Protein AF-A0A844EC48-F1 (afdb_monomer)

Solvent-accessible surface area (backbone atoms only — not comparable to full-atom values): 4072 Å² total; per-residue (Å²): 88,55,68,72,61,48,54,50,46,54,59,52,48,64,75,42,74,41,46,78,79,44,78,36,81,33,35,83,83,34,84,66,37,84,76,56,82,82,48,76,64,51,70,72,36,47,87,79,39,51,34,59,46,77,43,67,45,68,65,73,80,63,97,82,123

Nearest PDB structures (foldseek):
  7nzj-assembly3_E  TM=8.788E-01  e=1.795E-03  Bacillus subtilis subsp. subtilis str. 168
  8eg0-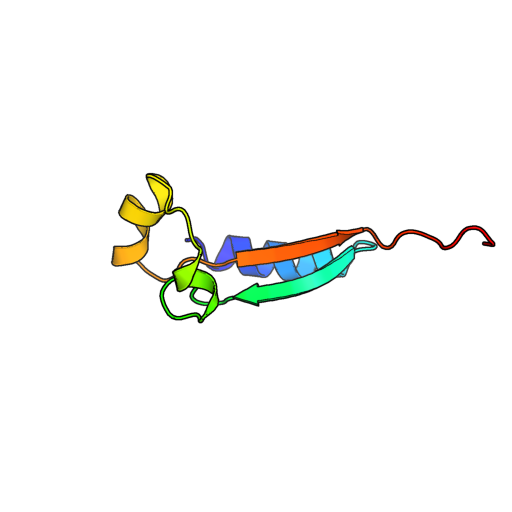assembly1_A  TM=5.955E-01  e=3.008E+00  Homo sapiens
  8cti-assembly1_A  TM=5.613E-01  e=4.203E+00  Homo sapiens
  2vdv-assembly1_E  TM=4.964E-01  e=8.771E+00  Saccharomyces cerevisiae

Foldseek 3Di:
DDPVVVVVVVVVVVPAQKDWPDKDPACCPDPCVVVDPDDPVCVVCVVVDGDIDTDMDGPDDDVPD

Organism: NCBI:txid152331

Sequence (65 aa):
DNRGLFEYTLVTMNNFPMTFEYVSLDLHQSPENESNVETEYEQKFSPKGPIYKLIAHFITEQPGD

Mean predicted aligned error: 4.57 Å

Secondary structure (DSSP, 8-state):
--HHHHHHHHHHHHTSSEEEEEEES-GGGSGGGGG----HHHHHHGGGSPPPEEEEEE----TT-

InterPro domains:
  IPR029063 S-adenosyl-L-methionine-dependent methyltransferase superfamily [G3DSA:3.40.50.150] (1-59)

Radius of gyration: 14.31 Å; Cα contacts (8 Å, |Δi|>4): 66; chains: 1; bounding box: 38×20×36 Å

pLDDT: mean 91.3, std 10.02, range [50.84, 98.12]

Structure (mmCIF, N/CA/C/O backbone):
data_AF-A0A844EC48-F1
#
_entry.id   AF-A0A844EC48-F1
#
loop_
_atom_site.group_PDB
_atom_site.id
_atom_site.type_symbol
_atom_site.label_atom_id
_atom_site.label_alt_id
_atom_site.label_comp_id
_atom_site.label_asym_id
_atom_site.label_entity_id
_atom_site.label_seq_id
_atom_site.pdbx_PDB_ins_code
_atom_site.Cartn_x
_atom_site.Cartn_y
_atom_site.Cartn_z
_atom_site.occupancy
_atom_site.B_iso_or_equiv
_atom_site.auth_seq_id
_atom_site.auth_comp_id
_atom_site.auth_asym_id
_atom_site.auth_atom_id
_atom_site.pdbx_PDB_model_num
ATOM 1 N N . ASP A 1 1 ? -6.693 4.970 2.993 1.00 90.00 1 ASP A N 1
ATOM 2 C CA . ASP A 1 1 ? -8.037 5.333 3.501 1.00 90.00 1 ASP A CA 1
ATOM 3 C C . ASP A 1 1 ? -9.094 5.489 2.395 1.00 90.00 1 ASP A C 1
ATOM 5 O O . ASP A 1 1 ? -10.276 5.350 2.683 1.00 90.00 1 ASP A O 1
ATOM 9 N N . ASN A 1 2 ? -8.725 5.745 1.131 1.00 95.06 2 ASN A N 1
ATOM 10 C CA . ASN A 1 2 ? -9.677 5.828 0.013 1.00 95.06 2 ASN A CA 1
ATOM 11 C C . ASN A 1 2 ? -9.565 4.632 -0.952 1.00 95.06 2 ASN A C 1
ATOM 13 O O . ASN A 1 2 ? -8.566 4.498 -1.658 1.00 95.06 2 ASN A O 1
ATOM 17 N N . ARG A 1 3 ? -10.613 3.797 -1.026 1.00 95.94 3 ARG A N 1
ATOM 18 C CA . ARG A 1 3 ? -10.625 2.591 -1.877 1.00 95.94 3 ARG A CA 1
ATOM 19 C C . ARG A 1 3 ? -10.504 2.904 -3.367 1.00 95.94 3 ARG A C 1
ATOM 21 O O . ARG A 1 3 ? -9.700 2.284 -4.046 1.00 95.94 3 ARG A O 1
ATOM 28 N N . GLY A 1 4 ? -11.281 3.868 -3.864 1.00 97.62 4 GLY A N 1
ATOM 29 C CA . GLY A 1 4 ? -11.320 4.176 -5.297 1.00 97.62 4 GLY A CA 1
ATOM 30 C C . GLY A 1 4 ? -9.992 4.738 -5.802 1.00 97.62 4 GLY A C 1
ATOM 31 O O . GLY A 1 4 ? -9.531 4.373 -6.880 1.00 97.62 4 GLY A O 1
ATOM 32 N N . LEU A 1 5 ? -9.334 5.572 -4.991 1.00 97.50 5 LEU A N 1
ATOM 33 C CA . LEU A 1 5 ? -7.988 6.043 -5.311 1.00 97.50 5 LEU A CA 1
ATOM 34 C C . LEU A 1 5 ? -6.977 4.889 -5.295 1.00 97.50 5 LEU A C 1
ATOM 36 O O . LEU A 1 5 ? -6.135 4.813 -6.181 1.00 97.50 5 LEU A O 1
ATOM 40 N N . PHE A 1 6 ? -7.084 3.973 -4.330 1.00 97.88 6 PHE A N 1
ATOM 41 C CA . PHE A 1 6 ? -6.178 2.833 -4.233 1.00 97.88 6 PHE A CA 1
ATOM 42 C C . PHE A 1 6 ? -6.321 1.857 -5.412 1.00 97.88 6 PHE A C 1
ATOM 44 O O . PHE A 1 6 ? -5.319 1.451 -5.993 1.00 97.88 6 PHE A O 1
ATOM 51 N N . GLU A 1 7 ? -7.550 1.539 -5.829 1.00 98.12 7 GLU A N 1
ATOM 52 C CA . GLU A 1 7 ? -7.827 0.730 -7.026 1.00 98.12 7 GLU A CA 1
ATOM 53 C C . GLU A 1 7 ? -7.225 1.369 -8.286 1.00 98.12 7 GLU A C 1
ATOM 55 O O . GLU A 1 7 ? -6.530 0.702 -9.056 1.00 98.12 7 GLU A O 1
ATOM 60 N N . TYR A 1 8 ? -7.427 2.680 -8.464 1.00 97.94 8 TYR A N 1
ATOM 61 C CA . TYR A 1 8 ? -6.811 3.437 -9.554 1.00 97.94 8 TYR A CA 1
ATOM 62 C C . TYR A 1 8 ? -5.277 3.370 -9.507 1.00 97.94 8 TYR A C 1
ATOM 64 O O . TYR A 1 8 ? -4.639 3.168 -10.544 1.00 97.94 8 TYR A O 1
ATOM 72 N N . THR A 1 9 ? -4.678 3.504 -8.319 1.00 97.31 9 THR A N 1
ATOM 73 C CA . THR A 1 9 ? -3.228 3.395 -8.116 1.00 97.31 9 THR A CA 1
ATOM 74 C C . THR A 1 9 ? -2.705 2.019 -8.518 1.00 97.31 9 THR A C 1
ATOM 76 O O . THR A 1 9 ? -1.737 1.962 -9.273 1.00 97.31 9 THR A O 1
ATOM 79 N N . LEU A 1 10 ? -3.347 0.927 -8.088 1.00 97.94 10 LEU A N 1
ATOM 80 C CA . LEU A 1 10 ? -2.931 -0.436 -8.442 1.00 97.94 10 LEU A CA 1
ATOM 81 C C . LEU A 1 10 ? -2.961 -0.660 -9.958 1.00 97.94 10 LEU A C 1
ATOM 83 O O . LEU A 1 10 ? -1.990 -1.150 -10.525 1.00 97.94 10 LEU A O 1
ATOM 87 N N . VAL A 1 11 ? -4.042 -0.255 -10.631 1.00 97.12 11 VAL A N 1
ATOM 88 C CA . VAL A 1 11 ? -4.150 -0.395 -12.093 1.00 97.12 11 VAL A CA 1
ATOM 89 C C . VAL A 1 11 ? -3.096 0.449 -12.801 1.00 97.12 11 VAL A C 1
ATOM 91 O O . VAL A 1 11 ? -2.431 -0.026 -13.718 1.00 97.12 11 VAL A O 1
ATOM 94 N N . THR A 1 12 ? -2.937 1.705 -12.386 1.00 96.38 12 THR A N 1
ATOM 95 C CA . THR A 1 12 ? -2.015 2.630 -13.045 1.00 96.38 12 THR A CA 1
ATOM 96 C C . THR A 1 12 ? -0.579 2.167 -12.864 1.00 96.38 12 THR A C 1
ATOM 98 O O . THR A 1 12 ? 0.118 1.997 -13.855 1.00 96.38 12 THR A O 1
ATOM 101 N N . MET A 1 13 ? -0.145 1.901 -11.630 1.00 95.44 13 MET A N 1
ATOM 102 C CA . MET A 1 13 ? 1.240 1.515 -11.349 1.00 95.44 13 MET A CA 1
ATOM 103 C C . MET A 1 13 ? 1.610 0.160 -11.960 1.00 95.44 13 MET A C 1
ATOM 105 O O . MET A 1 13 ? 2.742 0.009 -12.401 1.00 95.44 13 MET A O 1
ATOM 109 N N . ASN A 1 14 ? 0.666 -0.780 -12.084 1.00 93.81 14 ASN A N 1
ATOM 110 C CA . ASN A 1 14 ? 0.900 -2.051 -12.779 1.00 93.81 14 ASN A CA 1
ATOM 111 C C . ASN A 1 14 ? 1.156 -1.871 -14.291 1.00 93.81 14 ASN A C 1
ATOM 113 O O . ASN A 1 14 ? 1.724 -2.749 -14.928 1.00 93.81 14 ASN A O 1
ATOM 117 N N . ASN A 1 15 ? 0.731 -0.748 -14.881 1.00 94.81 15 ASN A N 1
ATOM 118 C CA . ASN A 1 15 ? 1.008 -0.409 -16.282 1.00 94.81 15 ASN A CA 1
ATOM 119 C C . ASN A 1 15 ? 2.300 0.413 -16.465 1.00 94.81 15 ASN A C 1
ATOM 121 O O . ASN A 1 15 ? 2.642 0.771 -17.592 1.00 94.81 15 ASN A O 1
ATOM 125 N N . PHE A 1 16 ? 3.008 0.730 -15.381 1.00 92.50 16 PHE A N 1
ATOM 126 C CA . PHE A 1 16 ? 4.348 1.317 -15.403 1.00 92.50 16 PHE A CA 1
ATOM 127 C C . PHE A 1 16 ? 5.391 0.227 -15.113 1.00 92.50 16 PHE A C 1
ATOM 129 O O . PHE A 1 16 ? 5.022 -0.834 -14.613 1.00 92.50 16 PHE A O 1
ATOM 136 N N . PRO A 1 17 ? 6.689 0.448 -15.410 1.00 93.38 17 PRO A N 1
ATOM 137 C CA . PRO A 1 17 ? 7.752 -0.514 -15.115 1.00 93.38 17 PRO A CA 1
ATOM 138 C C . PRO A 1 17 ? 8.032 -0.564 -13.606 1.00 93.38 17 PRO A C 1
ATOM 140 O O . PRO A 1 17 ? 9.085 -0.146 -13.129 1.00 93.38 17 PRO A O 1
ATOM 143 N N . MET A 1 18 ? 7.053 -1.038 -12.842 1.00 95.19 18 MET A N 1
ATOM 144 C CA . MET A 1 18 ? 7.101 -1.236 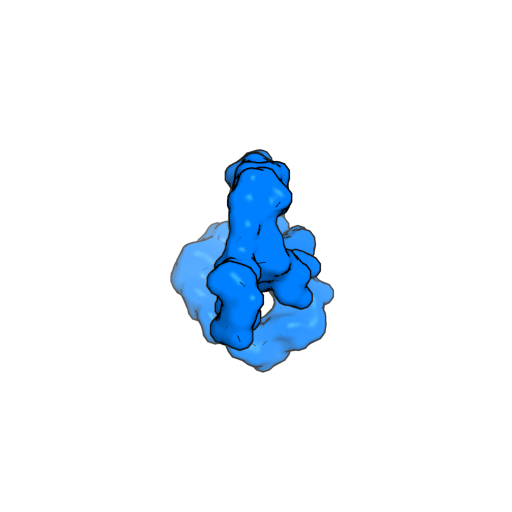-11.406 1.00 95.19 18 MET A CA 1
ATOM 145 C C . MET A 1 18 ? 6.704 -2.669 -11.072 1.00 95.19 18 MET A C 1
ATOM 147 O O . MET 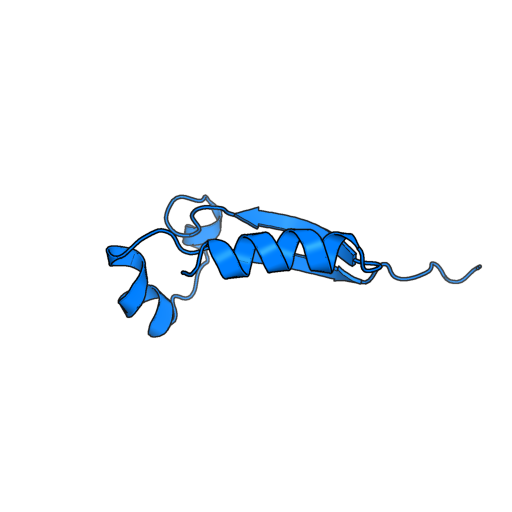A 1 18 ? 5.784 -3.230 -11.662 1.00 95.19 18 MET A O 1
ATOM 151 N N . THR A 1 19 ? 7.358 -3.225 -10.065 1.00 95.19 19 THR A N 1
ATOM 152 C CA . THR A 1 19 ? 6.981 -4.496 -9.452 1.00 95.19 19 THR A CA 1
AT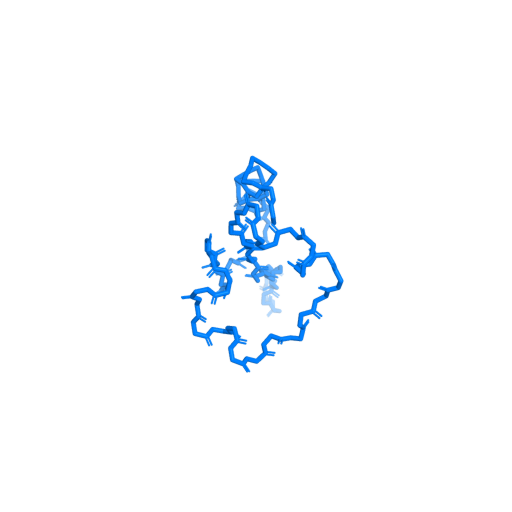OM 153 C C . THR A 1 19 ? 6.335 -4.209 -8.106 1.00 95.19 19 THR A C 1
ATOM 155 O O . THR A 1 19 ? 6.845 -3.404 -7.323 1.00 95.19 19 THR A O 1
ATOM 158 N N . PHE A 1 20 ? 5.205 -4.859 -7.828 1.00 96.50 20 PHE A N 1
ATOM 159 C CA . PHE A 1 20 ? 4.542 -4.763 -6.530 1.00 96.50 20 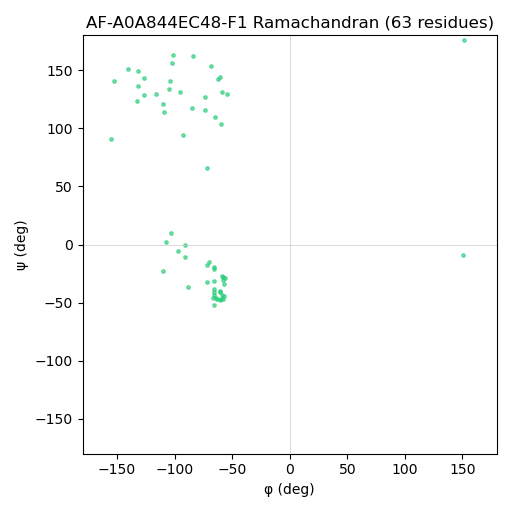PHE A CA 1
ATOM 160 C C . PHE A 1 20 ? 5.166 -5.776 -5.580 1.00 96.50 20 PHE A C 1
ATOM 162 O O . PHE A 1 20 ? 5.107 -6.980 -5.811 1.00 96.50 20 PHE A O 1
ATOM 169 N N . GLU A 1 21 ? 5.765 -5.273 -4.513 1.00 95.31 21 GLU A N 1
ATOM 170 C CA . GLU A 1 21 ? 6.397 -6.078 -3.473 1.00 95.31 21 GLU A CA 1
ATOM 171 C C . GLU A 1 21 ? 5.387 -6.468 -2.393 1.00 95.31 21 GLU A C 1
ATOM 173 O O . GLU A 1 21 ? 5.414 -7.585 -1.880 1.00 95.31 21 GLU A O 1
ATOM 178 N N . TYR A 1 22 ? 4.454 -5.566 -2.079 1.00 95.31 22 TYR A N 1
ATOM 179 C CA . TYR A 1 22 ? 3.439 -5.804 -1.064 1.00 95.31 22 TYR A CA 1
ATOM 180 C C . TYR A 1 22 ? 2.164 -5.011 -1.329 1.00 95.31 22 TYR A C 1
ATOM 182 O O . TYR A 1 22 ? 2.212 -3.836 -1.695 1.00 95.31 22 TYR A O 1
ATOM 190 N N . VAL A 1 23 ? 1.017 -5.644 -1.078 1.00 96.75 23 VAL A N 1
ATOM 191 C CA . VAL A 1 23 ? -0.306 -5.017 -1.126 1.00 96.75 23 VAL A CA 1
ATOM 192 C C . VAL A 1 23 ? -1.075 -5.403 0.133 1.00 96.75 23 VAL A C 1
ATOM 194 O O . VAL A 1 23 ? -1.298 -6.586 0.381 1.00 96.75 23 VAL A O 1
ATOM 197 N N . SER A 1 24 ? -1.532 -4.407 0.891 1.00 96.88 24 SER A N 1
ATOM 198 C CA . SER A 1 24 ? -2.479 -4.593 1.991 1.00 96.88 24 SER A CA 1
ATOM 199 C C . SER A 1 24 ? -3.787 -3.869 1.706 1.00 96.88 24 SER A C 1
ATOM 201 O O . SER A 1 24 ? -3.797 -2.677 1.384 1.00 96.88 24 SER A O 1
ATOM 203 N N . LEU A 1 25 ? -4.893 -4.605 1.849 1.00 96.88 25 LEU A N 1
ATOM 204 C CA . LEU A 1 25 ? -6.250 -4.069 1.740 1.00 96.88 25 LEU A CA 1
ATOM 205 C C . LEU A 1 25 ? -6.823 -3.595 3.081 1.00 96.88 25 LEU A C 1
ATOM 207 O O . LEU A 1 25 ? -7.865 -2.945 3.091 1.00 96.88 25 LEU A O 1
ATOM 211 N N . ASP A 1 26 ? -6.143 -3.918 4.181 1.00 96.19 26 ASP A N 1
ATOM 212 C CA . ASP A 1 26 ? -6.441 -3.430 5.523 1.00 96.19 26 ASP A CA 1
ATOM 213 C C . ASP A 1 26 ? -5.166 -3.487 6.376 1.00 96.19 26 ASP A C 1
ATOM 2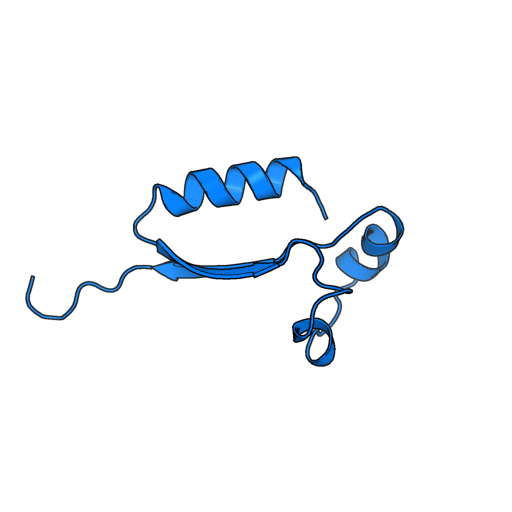15 O O . ASP A 1 26 ? -4.832 -4.508 6.980 1.00 96.19 26 ASP A O 1
ATOM 219 N N . LEU A 1 27 ? -4.409 -2.388 6.372 1.00 95.50 27 LEU A N 1
ATOM 220 C CA . LEU A 1 27 ? -3.114 -2.284 7.035 1.00 95.50 27 LEU A CA 1
ATOM 221 C C . LEU A 1 27 ? -3.227 -2.607 8.523 1.00 95.50 27 LEU A C 1
ATOM 223 O O . LEU A 1 27 ? -2.427 -3.395 9.016 1.00 95.50 27 LEU A O 1
ATOM 227 N N . HIS A 1 28 ? -4.244 -2.081 9.208 1.00 94.44 28 HIS A N 1
ATOM 228 C CA . HIS A 1 28 ? -4.406 -2.244 10.654 1.00 94.44 28 HIS A CA 1
ATOM 229 C C . HIS A 1 28 ? -4.831 -3.661 11.065 1.00 94.44 28 HIS A C 1
ATOM 231 O O . HIS A 1 28 ? -4.674 -4.033 12.226 1.00 94.44 28 HIS A O 1
ATOM 237 N N . GLN A 1 29 ? -5.340 -4.459 10.121 1.00 94.75 29 GLN A N 1
ATOM 238 C CA . GLN A 1 29 ? -5.645 -5.884 10.304 1.00 94.75 29 GLN A CA 1
ATOM 239 C C . GLN A 1 29 ? -4.594 -6.805 9.662 1.00 94.75 29 GLN A C 1
ATOM 241 O O . GLN A 1 29 ? -4.805 -8.014 9.563 1.00 94.75 29 GLN A O 1
ATOM 246 N N . SER A 1 30 ? -3.463 -6.255 9.211 1.00 93.56 30 SER A N 1
ATOM 247 C CA . SER A 1 30 ? -2.380 -7.021 8.591 1.00 93.56 30 SER A CA 1
ATOM 248 C C . SER A 1 30 ? -1.211 -7.250 9.559 1.00 93.56 30 SER A C 1
ATOM 250 O O . SER A 1 30 ? -1.010 -6.440 10.465 1.00 93.56 30 SER A O 1
ATOM 252 N N . PRO A 1 31 ? -0.387 -8.297 9.350 1.00 92.12 31 PRO A N 1
ATOM 253 C CA . PRO A 1 31 ? 0.808 -8.533 10.167 1.00 92.12 31 PRO A CA 1
ATOM 254 C C . PRO A 1 31 ? 1.789 -7.351 10.192 1.00 92.12 31 PRO A C 1
ATOM 256 O O . PRO A 1 31 ? 2.469 -7.131 11.186 1.00 92.12 31 PRO A O 1
ATOM 259 N N . GLU A 1 32 ? 1.842 -6.544 9.127 1.00 89.38 32 GLU A N 1
ATOM 260 C CA . GLU A 1 32 ? 2.720 -5.369 9.080 1.00 89.38 32 GLU A CA 1
ATOM 261 C C . GLU A 1 32 ? 2.353 -4.275 10.087 1.00 89.38 32 GLU A C 1
ATOM 263 O O . GLU A 1 32 ? 3.209 -3.443 10.410 1.00 89.38 32 GLU A O 1
ATOM 268 N N . ASN A 1 33 ? 1.120 -4.277 10.608 1.00 92.12 33 ASN A N 1
ATOM 269 C CA . ASN A 1 33 ? 0.690 -3.270 11.570 1.00 92.12 33 ASN A CA 1
ATOM 270 C C . ASN A 1 33 ? 1.561 -3.248 12.831 1.00 92.12 33 ASN A C 1
ATOM 272 O O . ASN A 1 33 ? 1.715 -2.199 13.444 1.00 92.12 33 ASN A O 1
ATOM 276 N N . GLU A 1 34 ? 2.173 -4.380 13.196 1.00 91.44 34 GLU A N 1
ATOM 277 C CA . GLU A 1 34 ? 3.063 -4.490 14.361 1.00 91.44 34 GLU A CA 1
ATOM 278 C C . GLU A 1 34 ? 4.253 -3.519 14.300 1.00 91.44 34 GLU A C 1
ATOM 280 O O . GLU A 1 34 ? 4.761 -3.085 15.332 1.00 91.44 34 GLU A O 1
ATOM 285 N N . SER A 1 35 ? 4.682 -3.163 13.088 1.00 90.69 35 SER A N 1
ATOM 286 C CA . SER A 1 35 ? 5.791 -2.237 12.833 1.00 90.69 35 SER A CA 1
ATOM 287 C C . SER A 1 35 ? 5.339 -0.870 12.311 1.00 90.69 35 SER A C 1
ATOM 289 O O . SER A 1 35 ? 6.178 -0.022 12.001 1.00 90.69 35 SER A O 1
ATOM 291 N N . ASN A 1 36 ? 4.026 -0.643 12.191 1.00 90.88 36 ASN A N 1
ATOM 292 C CA . ASN A 1 36 ? 3.491 0.584 11.619 1.00 90.88 36 ASN A CA 1
ATOM 293 C C . ASN A 1 36 ? 3.653 1.754 12.5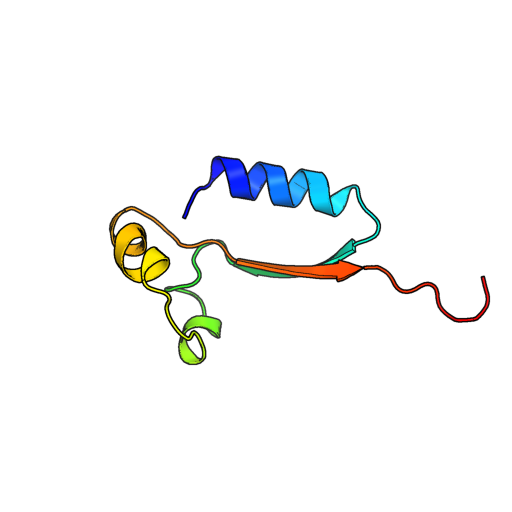97 1.00 90.88 36 ASN A C 1
ATOM 295 O O . ASN A 1 36 ? 3.214 1.696 13.745 1.00 90.88 36 ASN A O 1
ATOM 299 N N . VAL A 1 37 ? 4.254 2.848 12.129 1.00 92.25 37 VAL A N 1
ATOM 300 C CA . VAL A 1 37 ? 4.245 4.121 12.856 1.00 92.25 37 VAL A CA 1
ATOM 301 C C . VAL A 1 37 ? 3.048 4.913 12.350 1.00 92.25 37 VAL A C 1
ATOM 303 O O . VAL A 1 37 ? 3.141 5.593 11.329 1.00 92.25 37 VAL A O 1
ATOM 306 N N . GLU A 1 38 ? 1.923 4.789 13.056 1.00 90.44 38 GLU A N 1
ATOM 307 C CA . GLU A 1 38 ? 0.667 5.423 12.655 1.00 90.44 38 GLU A CA 1
ATOM 308 C C . GLU A 1 38 ? 0.795 6.946 12.538 1.00 90.44 38 GLU A C 1
ATOM 310 O O . GLU A 1 38 ? 1.254 7.648 13.446 1.00 90.44 38 GLU A O 1
ATOM 315 N N . THR A 1 39 ? 0.321 7.467 11.414 1.00 90.94 39 THR A N 1
ATOM 316 C CA . THR A 1 39 ? 0.216 8.903 11.153 1.00 90.94 39 THR A CA 1
ATOM 317 C C . THR A 1 39 ? -1.070 9.496 11.744 1.00 90.94 39 THR A C 1
ATOM 319 O O . THR A 1 39 ? -2.056 8.798 11.985 1.00 90.94 39 THR A O 1
ATOM 322 N N . GLU A 1 40 ? -1.125 10.826 11.902 1.00 92.56 40 GLU A N 1
ATOM 323 C CA . GLU A 1 40 ? -2.358 11.531 12.312 1.00 92.56 40 GLU A CA 1
ATOM 324 C C . GLU A 1 40 ? -3.535 11.247 11.353 1.00 92.56 40 GLU A C 1
ATOM 326 O O . GLU A 1 40 ? -4.694 11.153 11.766 1.00 92.56 40 GLU A O 1
ATOM 331 N N . TYR A 1 41 ? -3.247 11.068 10.059 1.00 87.06 41 TYR A N 1
ATOM 332 C CA . TYR A 1 41 ? -4.260 10.730 9.062 1.00 87.06 41 TYR A CA 1
ATOM 333 C C . TYR A 1 41 ? -4.836 9.328 9.296 1.00 87.06 41 TYR A C 1
ATOM 335 O O . TYR A 1 41 ? -6.056 9.170 9.311 1.00 87.06 41 TYR A O 1
ATOM 343 N N . GLU A 1 42 ? -4.005 8.317 9.538 1.00 89.31 42 GLU A N 1
ATOM 344 C CA . GLU A 1 42 ? -4.487 6.961 9.833 1.00 89.31 42 GLU A CA 1
ATOM 345 C C . GLU A 1 42 ? -5.349 6.925 11.095 1.00 89.31 42 GLU A C 1
ATOM 347 O O . GLU A 1 42 ? -6.429 6.335 11.070 1.00 89.31 42 GLU A O 1
ATOM 352 N N . GLN A 1 43 ? -4.971 7.646 12.153 1.00 90.12 43 GLN A N 1
ATOM 353 C CA . GLN A 1 43 ? -5.792 7.763 13.367 1.00 90.12 43 GLN A CA 1
ATOM 354 C C . GLN A 1 43 ? -7.163 8.392 13.077 1.00 90.12 43 GLN A C 1
ATOM 356 O O . GLN A 1 43 ? -8.195 7.952 13.584 1.00 90.12 43 GLN A O 1
ATOM 361 N N . LYS A 1 44 ? -7.201 9.413 12.214 1.00 92.94 44 LYS A N 1
ATOM 362 C CA . LYS A 1 44 ? -8.436 10.115 11.838 1.00 92.94 44 LYS A CA 1
ATOM 363 C C . LYS A 1 44 ? -9.357 9.294 10.931 1.00 92.94 44 LYS A C 1
ATOM 365 O O . LYS A 1 44 ? -10.579 9.492 10.964 1.00 92.94 44 LYS A O 1
ATOM 370 N N . PHE A 1 45 ? -8.796 8.438 10.079 1.00 91.19 45 PHE A N 1
ATOM 371 C CA . PHE A 1 45 ? -9.538 7.770 9.008 1.00 91.19 45 PHE A CA 1
ATOM 372 C C . PHE A 1 45 ? -9.737 6.268 9.207 1.00 91.19 45 PHE A C 1
ATOM 374 O O . PHE A 1 45 ? -10.726 5.747 8.697 1.00 91.19 45 PHE A O 1
ATOM 381 N N . SER A 1 46 ? -8.907 5.591 9.997 1.00 90.38 46 SER A N 1
ATOM 382 C CA . SER A 1 46 ? -9.073 4.161 10.291 1.00 90.38 46 SER A CA 1
ATOM 383 C C . SER A 1 46 ? -10.415 3.780 10.932 1.00 90.38 46 SER A C 1
ATOM 385 O O . SER A 1 46 ? -10.932 2.716 10.595 1.00 90.38 46 SER A O 1
ATOM 387 N N . PRO A 1 47 ? -11.094 4.626 11.742 1.00 93.44 47 PRO A N 1
ATOM 388 C CA . PRO A 1 47 ? -12.443 4.299 12.212 1.00 93.44 47 PRO A CA 1
ATOM 389 C C . PRO A 1 47 ? -13.510 4.359 11.108 1.00 93.44 47 PRO A C 1
ATOM 391 O O . PRO A 1 47 ? -14.634 3.906 11.309 1.00 93.44 47 PRO A O 1
ATOM 394 N N . LYS A 1 48 ? -13.200 4.970 9.956 1.00 93.25 48 LYS A N 1
ATOM 395 C CA . LYS A 1 48 ? -14.136 5.172 8.836 1.00 93.25 48 LYS A CA 1
ATOM 396 C C . LYS A 1 48 ? -14.008 4.104 7.752 1.00 93.25 48 LYS A C 1
ATOM 398 O O . LYS A 1 48 ? -14.792 4.111 6.804 1.00 93.25 48 LYS A O 1
ATOM 403 N N . GLY A 1 49 ? -13.031 3.214 7.870 1.00 93.38 49 GLY A N 1
ATOM 404 C CA . GLY A 1 49 ? -12.745 2.181 6.890 1.00 93.38 49 GLY A CA 1
ATOM 405 C C . GLY A 1 49 ? -11.268 1.797 6.894 1.00 93.38 49 GLY A C 1
ATOM 406 O O . GLY A 1 49 ? -10.467 2.410 7.602 1.00 93.38 49 GLY A O 1
ATOM 407 N N . PRO A 1 50 ? -10.898 0.790 6.095 1.00 95.94 50 PRO A N 1
ATOM 408 C CA . PRO A 1 50 ? -9.545 0.263 6.096 1.00 95.94 50 PRO A CA 1
ATOM 409 C C . PRO A 1 50 ? -8.529 1.265 5.537 1.00 95.94 50 PRO A C 1
ATOM 411 O O . PRO A 1 50 ? -8.819 2.124 4.689 1.00 95.94 50 PRO A O 1
ATOM 414 N N . ILE A 1 51 ? -7.292 1.109 5.998 1.00 96.31 51 ILE A N 1
ATOM 415 C CA . ILE A 1 51 ? -6.125 1.786 5.441 1.00 96.31 51 ILE A CA 1
ATOM 416 C C . ILE A 1 51 ? -5.471 0.844 4.428 1.00 96.31 51 ILE A C 1
ATOM 418 O O . ILE A 1 51 ? -5.254 -0.326 4.713 1.00 96.31 51 ILE A O 1
ATOM 422 N N . TYR A 1 52 ? -5.170 1.353 3.236 1.00 96.75 52 TYR A N 1
ATOM 423 C CA . TYR A 1 52 ? -4.584 0.576 2.144 1.00 96.75 52 TYR A CA 1
ATOM 424 C C . TYR A 1 52 ? -3.097 0.905 2.029 1.00 96.75 52 TYR A C 1
ATOM 426 O O . TYR A 1 52 ? -2.732 2.077 2.147 1.00 96.75 52 TYR A O 1
ATOM 434 N N . LYS A 1 53 ? -2.256 -0.098 1.762 1.00 96.12 53 LYS A N 1
ATOM 435 C CA . LYS A 1 53 ? -0.804 0.069 1.594 1.00 96.12 53 LYS A CA 1
ATOM 436 C C . LYS A 1 53 ? -0.328 -0.649 0.336 1.00 96.12 53 LYS A C 1
ATOM 438 O O . LYS A 1 53 ? -0.716 -1.788 0.090 1.00 96.12 53 LYS A O 1
ATOM 443 N N . LEU A 1 54 ? 0.532 0.014 -0.431 1.00 97.00 54 LEU A N 1
ATOM 444 C CA . LEU A 1 54 ? 1.265 -0.558 -1.559 1.00 97.00 54 LEU A CA 1
ATOM 445 C C . LEU A 1 54 ? 2.753 -0.272 -1.349 1.00 97.00 54 LEU A C 1
ATOM 447 O O . LEU A 1 54 ? 3.128 0.879 -1.127 1.00 97.00 54 LEU A O 1
ATOM 451 N N . ILE A 1 55 ? 3.582 -1.309 -1.441 1.00 95.94 55 ILE A N 1
ATOM 452 C CA . ILE A 1 55 ? 5.032 -1.183 -1.600 1.00 95.94 55 ILE A CA 1
ATOM 453 C C . ILE A 1 55 ? 5.346 -1.642 -3.019 1.00 95.94 55 ILE A C 1
ATOM 455 O O . ILE A 1 55 ? 5.016 -2.765 -3.404 1.00 95.94 55 ILE A O 1
ATOM 459 N N . ALA A 1 56 ? 5.945 -0.756 -3.805 1.00 96.44 56 ALA A N 1
ATOM 460 C CA . ALA A 1 56 ? 6.342 -1.027 -5.176 1.00 96.44 56 ALA A CA 1
ATOM 461 C C . ALA A 1 56 ? 7.699 -0.382 -5.457 1.00 96.44 56 ALA A C 1
ATOM 463 O O . ALA A 1 56 ? 8.037 0.652 -4.877 1.00 96.44 56 ALA A O 1
ATOM 464 N N . HIS A 1 57 ? 8.456 -0.979 -6.367 1.00 95.12 57 HIS A N 1
ATOM 465 C CA . HIS A 1 57 ? 9.748 -0.470 -6.810 1.00 95.12 57 HIS A CA 1
ATOM 466 C C . HIS A 1 57 ? 9.812 -0.462 -8.334 1.00 95.12 57 HIS A C 1
ATOM 468 O O . HIS A 1 57 ? 9.191 -1.299 -8.989 1.00 95.12 57 HIS A O 1
ATOM 474 N N . PHE A 1 58 ? 10.563 0.482 -8.905 1.00 93.69 58 PHE A N 1
ATOM 475 C CA . PHE A 1 58 ? 10.852 0.456 -10.336 1.00 93.69 58 PHE A CA 1
ATOM 476 C C . PHE A 1 58 ? 11.636 -0.804 -10.684 1.00 93.69 58 PHE A C 1
ATOM 478 O O . PHE A 1 58 ? 12.519 -1.221 -9.932 1.00 93.69 58 PHE A O 1
ATOM 485 N N . ILE A 1 59 ? 11.334 -1.380 -11.841 1.00 90.81 59 ILE A N 1
ATOM 486 C CA . ILE A 1 59 ? 12.162 -2.430 -12.416 1.00 90.81 59 ILE A CA 1
ATOM 487 C C . ILE A 1 59 ? 13.50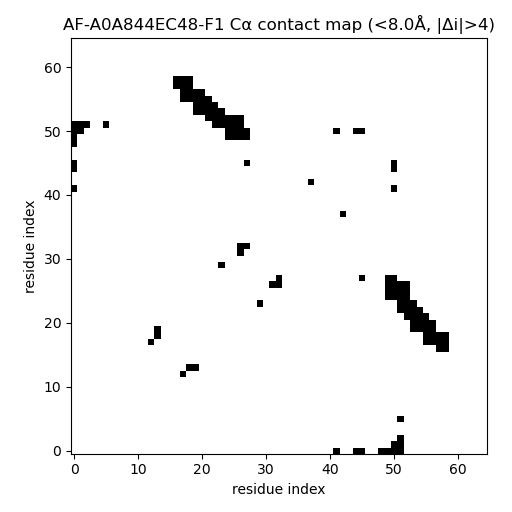2 -1.772 -12.744 1.00 90.81 59 ILE A C 1
ATOM 489 O O . ILE A 1 59 ? 13.589 -0.917 -13.622 1.00 90.81 59 ILE A O 1
ATOM 493 N N . THR A 1 60 ? 14.545 -2.117 -11.996 1.00 81.25 60 THR A N 1
ATOM 494 C CA . THR A 1 60 ? 15.909 -1.764 -12.379 1.00 81.25 60 THR A CA 1
ATOM 495 C C . THR A 1 60 ? 16.284 -2.667 -13.545 1.00 81.25 60 THR A C 1
ATOM 497 O O 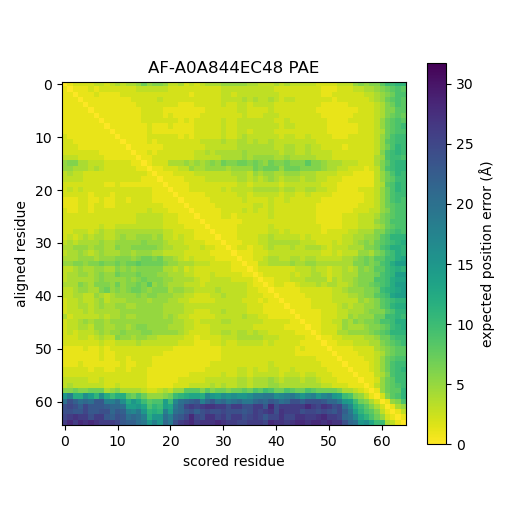. THR A 1 60 ? 16.349 -3.885 -13.356 1.00 81.25 60 THR A O 1
ATOM 500 N N . GLU A 1 61 ? 16.522 -2.104 -14.730 1.00 68.75 61 GLU A N 1
ATOM 501 C CA . GLU A 1 61 ? 17.223 -2.850 -15.777 1.00 68.75 61 GLU A CA 1
ATOM 502 C C . GLU A 1 61 ? 18.553 -3.338 -15.189 1.00 68.75 61 GLU A C 1
ATOM 504 O O . GLU A 1 61 ? 19.284 -2.591 -14.526 1.00 68.75 61 GLU A O 1
ATOM 509 N N . GLN A 1 62 ? 18.821 -4.633 -15.347 1.00 56.81 62 GLN A N 1
ATOM 510 C CA . GLN A 1 62 ? 20.117 -5.200 -14.993 1.00 56.81 62 GLN A CA 1
ATOM 511 C C . GLN A 1 62 ? 21.179 -4.498 -15.854 1.00 56.81 62 GLN A C 1
ATOM 513 O O . GLN A 1 62 ? 20.904 -4.220 -17.021 1.00 56.81 62 GLN A O 1
ATOM 518 N N . PRO A 1 63 ? 22.397 -4.229 -15.350 1.00 50.84 63 PRO A N 1
ATOM 519 C CA . PRO A 1 63 ? 23.475 -3.764 -16.214 1.00 50.84 63 PRO A CA 1
ATOM 520 C C . PRO A 1 63 ? 23.731 -4.837 -17.286 1.00 50.84 63 PRO A C 1
ATOM 522 O O . PRO A 1 63 ? 24.301 -5.884 -16.973 1.00 50.84 63 PRO A O 1
ATOM 525 N N . GLY A 1 64 ? 23.273 -4.608 -18.521 1.00 62.84 64 GLY A N 1
ATOM 526 C CA . GLY A 1 64 ? 23.390 -5.580 -19.611 1.00 62.84 64 GLY A CA 1
ATOM 527 C C . GLY A 1 64 ? 22.313 -5.556 -20.703 1.00 62.84 64 GLY A C 1
ATOM 528 O O . GLY A 1 64 ? 22.530 -6.246 -21.698 1.00 62.84 64 GLY A O 1
ATOM 529 N N . ASP A 1 65 ? 21.217 -4.803 -20.546 1.00 54.53 65 ASP A N 1
ATOM 530 C CA . ASP A 1 65 ? 20.325 -4.425 -21.663 1.00 54.53 65 ASP A CA 1
ATOM 531 C C . ASP A 1 65 ? 20.866 -3.215 -22.454 1.00 54.53 65 ASP A C 1
ATOM 533 O O . ASP A 1 65 ? 21.549 -2.350 -21.846 1.00 54.53 65 ASP A O 1
#